Protein AF-A0A0W0Z328-F1 (afdb_monomer_lite)

pLDDT: mean 77.13, std 19.38, range [34.69, 97.06]

Organism: Legionella spiritensis (NCBI:txid452)

Structure (mmCIF, N/CA/C/O backbone):
data_AF-A0A0W0Z328-F1
#
_entry.id   AF-A0A0W0Z328-F1
#
loop_
_atom_site.group_PDB
_atom_site.id
_atom_site.type_symbol
_atom_site.label_atom_id
_atom_site.label_alt_id
_atom_site.label_comp_id
_atom_site.label_asym_id
_atom_site.label_entity_id
_atom_site.label_seq_id
_atom_site.pdbx_PDB_ins_code
_atom_site.Cartn_x
_atom_site.Cartn_y
_atom_site.Cartn_z
_atom_site.occupancy
_atom_site.B_iso_or_equiv
_atom_site.auth_seq_id
_atom_site.auth_comp_id
_atom_site.auth_asym_id
_atom_site.auth_atom_id
_atom_site.pdbx_PDB_model_num
ATOM 1 N N . MET A 1 1 ? -66.343 21.088 -25.809 1.00 41.94 1 MET A N 1
ATOM 2 C CA . MET A 1 1 ? -65.109 21.712 -25.278 1.00 41.94 1 MET A CA 1
ATOM 3 C C . MET A 1 1 ? -64.290 20.613 -24.612 1.00 41.94 1 MET A C 1
ATOM 5 O O . MET A 1 1 ? -64.618 20.218 -23.502 1.00 41.94 1 MET A O 1
ATOM 9 N N . ASN A 1 2 ? -63.302 20.055 -25.318 1.00 38.47 2 ASN A N 1
ATOM 10 C CA . ASN A 1 2 ? -62.495 18.932 -24.829 1.00 38.47 2 ASN A CA 1
ATOM 11 C C . ASN A 1 2 ? -61.308 19.462 -24.018 1.00 38.47 2 ASN A C 1
ATOM 13 O O . ASN A 1 2 ? -60.483 20.199 -24.552 1.00 38.47 2 ASN A O 1
ATOM 17 N N . LYS A 1 3 ? -61.217 19.086 -22.739 1.00 43.75 3 LYS A N 1
ATOM 18 C CA . LYS A 1 3 ? -60.015 19.295 -21.926 1.00 43.75 3 LYS A CA 1
ATOM 19 C C . LYS A 1 3 ? -59.123 18.066 -22.081 1.00 43.75 3 LYS A C 1
ATOM 21 O O . LYS A 1 3 ? -59.490 16.981 -21.647 1.00 43.75 3 LYS A O 1
ATOM 26 N N . VAL A 1 4 ? -57.979 18.243 -22.735 1.00 47.06 4 VAL A N 1
ATOM 27 C CA . VAL A 1 4 ? -56.925 17.227 -22.830 1.00 47.06 4 VAL A CA 1
ATOM 28 C C . VAL A 1 4 ? -56.129 17.269 -21.528 1.00 47.06 4 VAL A C 1
ATOM 30 O O . VAL A 1 4 ? -55.547 18.296 -21.188 1.00 47.06 4 VAL A O 1
ATOM 33 N N . LEU A 1 5 ? -56.152 16.168 -20.777 1.00 44.44 5 LEU A N 1
ATOM 34 C CA . LEU A 1 5 ? -55.383 15.995 -19.549 1.00 44.44 5 LEU A CA 1
ATOM 35 C C . LEU A 1 5 ? -53.991 15.472 -19.932 1.00 44.44 5 LEU A C 1
ATOM 37 O O . LEU A 1 5 ? -53.851 14.325 -20.351 1.00 44.44 5 LEU A O 1
ATOM 41 N N . ILE A 1 6 ? -52.970 16.322 -19.838 1.00 50.81 6 ILE A N 1
ATOM 42 C CA . ILE A 1 6 ? -51.576 15.924 -20.055 1.00 50.81 6 ILE A CA 1
ATOM 43 C C . ILE A 1 6 ? -51.051 15.366 -18.731 1.00 50.81 6 ILE A C 1
ATOM 45 O O . ILE A 1 6 ? -50.850 16.110 -17.773 1.00 50.81 6 ILE A O 1
ATOM 49 N N . VAL A 1 7 ? -50.850 14.051 -18.672 1.00 54.25 7 VAL A N 1
ATOM 50 C CA . VAL A 1 7 ? -50.164 13.386 -17.560 1.00 54.25 7 VAL A CA 1
ATOM 51 C C . VAL A 1 7 ? -48.666 13.436 -17.857 1.00 54.25 7 VAL A C 1
ATOM 53 O O . VAL A 1 7 ? -48.182 12.723 -18.732 1.00 54.25 7 VAL A O 1
ATOM 56 N N . LEU A 1 8 ? -47.935 14.312 -17.164 1.00 50.28 8 LEU A N 1
ATOM 57 C CA . LEU A 1 8 ? -46.472 14.302 -17.177 1.00 50.28 8 LEU A CA 1
ATOM 58 C C . LEU A 1 8 ? -45.972 13.079 -16.388 1.00 50.28 8 LEU A C 1
ATOM 60 O O . LEU A 1 8 ? -46.342 12.938 -15.220 1.00 50.28 8 LEU A O 1
ATOM 64 N N . PRO A 1 9 ? -45.127 12.207 -16.965 1.00 49.53 9 PRO A N 1
ATOM 65 C CA . PRO A 1 9 ? -44.492 11.152 -16.194 1.00 49.53 9 PRO A CA 1
ATOM 66 C C . PRO A 1 9 ? -43.472 11.784 -15.240 1.00 49.53 9 PRO A C 1
ATOM 68 O O . PRO A 1 9 ? -42.531 12.451 -15.674 1.00 49.53 9 PRO A O 1
ATOM 71 N N . LEU A 1 10 ? -43.664 11.578 -13.932 1.00 48.81 10 LEU A N 1
ATOM 72 C CA . LEU A 1 10 ? -42.624 11.831 -12.940 1.00 48.81 10 LEU A CA 1
ATOM 73 C C . LEU A 1 10 ? -41.403 10.988 -13.318 1.00 48.81 10 LEU A C 1
ATOM 75 O O . LEU A 1 10 ? -41.441 9.759 -13.256 1.00 48.81 10 LEU A O 1
ATOM 79 N N . LEU A 1 11 ? -40.320 11.661 -13.702 1.00 51.16 11 LEU A N 1
ATOM 80 C CA . LEU A 1 11 ? -38.993 11.068 -13.741 1.00 51.16 11 LEU A CA 1
ATOM 81 C C . LEU A 1 11 ? -38.653 10.649 -12.310 1.00 51.16 11 LEU A C 1
ATOM 83 O O . LEU A 1 11 ? -38.302 11.476 -11.470 1.00 51.16 11 LEU A O 1
ATOM 87 N N . VAL A 1 12 ? -38.813 9.359 -12.024 1.00 52.81 12 VAL A N 1
ATOM 88 C CA . VAL A 1 12 ? -38.251 8.739 -10.831 1.00 52.81 12 VAL A CA 1
ATOM 89 C C . VAL A 1 12 ? -36.742 8.840 -11.000 1.00 52.81 12 VAL A C 1
ATOM 91 O O . VAL A 1 12 ? -36.145 8.092 -11.773 1.00 52.81 12 VAL A O 1
ATOM 94 N N . SER A 1 13 ? -36.136 9.819 -10.328 1.00 51.66 13 SER A N 1
ATOM 95 C CA . SER A 1 13 ? -34.693 9.866 -10.143 1.00 51.66 13 SER A CA 1
ATOM 96 C C . SER A 1 13 ? -34.284 8.548 -9.509 1.00 51.66 13 SER A C 1
ATOM 98 O O . SER A 1 13 ? -34.562 8.289 -8.339 1.00 51.66 13 SER A O 1
ATOM 100 N N . ILE A 1 14 ? -33.662 7.692 -10.313 1.00 52.97 14 ILE A N 1
ATOM 101 C CA . ILE A 1 14 ? -32.963 6.516 -9.830 1.00 52.97 14 ILE A CA 1
ATOM 102 C C . ILE A 1 14 ? -31.806 7.091 -9.023 1.00 52.97 14 ILE A C 1
ATOM 104 O O . ILE A 1 14 ? -30.833 7.596 -9.585 1.00 52.97 14 ILE A O 1
ATOM 108 N N . SER A 1 15 ? -31.953 7.123 -7.702 1.00 44.69 15 SER A N 1
ATOM 109 C CA . SER A 1 15 ? -30.834 7.356 -6.806 1.00 44.69 15 SER A CA 1
ATOM 110 C C . SER A 1 15 ? -29.762 6.359 -7.219 1.00 44.69 15 SER A C 1
ATOM 112 O O . SER A 1 15 ? -29.982 5.151 -7.114 1.00 44.69 15 SER A O 1
ATOM 114 N N . ASN A 1 16 ? -28.640 6.849 -7.753 1.00 36.50 16 ASN A N 1
ATOM 115 C CA . ASN A 1 16 ? -27.449 6.030 -7.901 1.00 36.50 16 ASN A CA 1
ATOM 116 C C . ASN A 1 16 ? -27.257 5.329 -6.557 1.00 36.50 16 ASN A C 1
ATOM 118 O O . ASN A 1 16 ? -27.120 5.998 -5.530 1.00 36.50 16 ASN A O 1
ATOM 122 N N . LEU A 1 17 ? -27.313 3.996 -6.558 1.00 36.12 17 LEU A N 1
ATOM 123 C CA . LEU A 1 17 ? -26.786 3.212 -5.458 1.00 36.12 17 LEU A CA 1
ATOM 124 C C . LEU A 1 17 ? -25.299 3.552 -5.389 1.00 36.12 17 LEU A C 1
ATOM 126 O O . LEU A 1 17 ? -24.468 2.929 -6.045 1.00 36.12 17 LEU A O 1
ATOM 130 N N . SER A 1 18 ? -24.963 4.576 -4.613 1.00 34.69 18 SER A N 1
ATOM 131 C CA . SER A 1 18 ? -23.644 4.692 -4.027 1.00 34.69 18 SER A CA 1
ATOM 132 C C . SER A 1 18 ? -23.496 3.449 -3.167 1.00 34.69 18 SER A C 1
ATOM 134 O O . SER A 1 18 ? -24.074 3.362 -2.085 1.00 34.69 18 SER A O 1
ATOM 136 N N . TYR A 1 19 ? -22.814 2.443 -3.710 1.00 36.97 19 TYR A N 1
ATOM 137 C CA . TYR A 1 19 ? -22.384 1.274 -2.966 1.00 36.97 19 TYR A CA 1
ATOM 138 C C . TYR A 1 19 ? -21.709 1.785 -1.690 1.00 36.97 19 TYR A C 1
ATOM 140 O O . TYR A 1 19 ? -20.727 2.526 -1.752 1.00 36.97 19 TYR A O 1
ATOM 148 N N . SER A 1 20 ? -22.337 1.499 -0.552 1.00 36.81 20 SER A N 1
ATOM 149 C CA . SER A 1 20 ? -21.965 2.042 0.749 1.00 36.81 20 SER A CA 1
ATOM 150 C C . SER A 1 20 ? -20.520 1.659 1.065 1.00 36.81 20 SER A C 1
ATOM 152 O O . SER A 1 20 ? -20.220 0.492 1.293 1.00 36.81 20 SER A O 1
ATOM 154 N N . ASN A 1 21 ? -19.624 2.647 1.067 1.00 45.84 21 ASN A N 1
ATOM 155 C CA . ASN A 1 21 ? -18.202 2.533 1.423 1.00 45.84 21 ASN A CA 1
ATOM 156 C C . ASN A 1 21 ? -17.968 2.371 2.939 1.00 45.84 21 ASN A C 1
ATOM 158 O O . ASN A 1 21 ? -16.875 2.637 3.420 1.00 45.84 21 ASN A O 1
ATOM 162 N N . THR A 1 22 ? -18.981 1.979 3.707 1.00 40.53 22 THR A N 1
ATOM 163 C CA . THR A 1 22 ? -19.020 2.144 5.168 1.00 40.53 22 THR A CA 1
ATOM 164 C C . THR A 1 22 ? -18.362 1.008 5.958 1.00 40.53 22 THR A C 1
ATOM 166 O O . THR A 1 22 ? -18.846 0.686 7.034 1.00 40.53 22 THR A O 1
ATOM 169 N N . ASP A 1 23 ? -17.308 0.369 5.437 1.00 55.59 23 ASP A N 1
ATOM 170 C CA . ASP A 1 23 ? -16.427 -0.490 6.256 1.00 55.59 23 ASP A CA 1
ATOM 171 C C . ASP A 1 23 ? -15.117 -0.864 5.528 1.00 55.59 23 ASP A C 1
ATOM 173 O O . ASP A 1 23 ? -14.636 -2.005 5.563 1.00 55.59 23 ASP A O 1
ATOM 177 N N . ASN A 1 24 ? -14.504 0.092 4.822 1.00 67.44 24 ASN A N 1
ATOM 178 C CA . ASN A 1 24 ? -13.293 -0.193 4.040 1.00 67.44 24 ASN A CA 1
ATOM 179 C C . ASN A 1 24 ? -12.142 -0.670 4.938 1.00 67.44 24 ASN A C 1
ATOM 181 O O . ASN A 1 24 ? -11.409 -1.588 4.570 1.00 67.44 24 ASN A O 1
ATOM 185 N N . CYS A 1 25 ? -12.042 -0.131 6.155 1.00 82.62 25 CYS A N 1
ATOM 186 C CA . C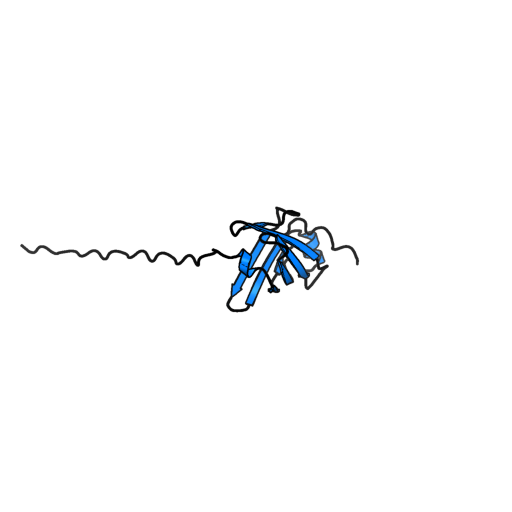YS A 1 25 ? -11.019 -0.517 7.126 1.00 82.62 25 CYS A CA 1
ATOM 187 C C . CYS A 1 25 ? -11.170 -1.962 7.629 1.00 82.62 25 CYS A C 1
ATOM 189 O O . CYS A 1 25 ? -10.179 -2.610 7.972 1.00 82.62 25 CYS A O 1
ATOM 191 N N . GLN A 1 26 ? -12.395 -2.493 7.703 1.00 85.25 26 GLN A N 1
ATOM 192 C CA . GLN A 1 26 ? -12.621 -3.862 8.178 1.00 85.25 26 GLN A CA 1
ATOM 193 C C . GLN A 1 26 ? -12.128 -4.912 7.189 1.00 85.25 26 GLN A C 1
ATOM 195 O O . GLN A 1 26 ? -11.644 -5.963 7.606 1.00 85.25 26 GLN A O 1
ATOM 200 N N . ARG A 1 27 ? -12.187 -4.595 5.894 1.00 86.88 27 ARG A N 1
ATOM 201 C CA . ARG A 1 27 ? -11.837 -5.503 4.797 1.00 86.88 27 ARG A CA 1
ATOM 202 C C . ARG A 1 27 ? -10.360 -5.480 4.413 1.00 86.88 27 ARG A C 1
ATOM 204 O O . ARG A 1 27 ? -9.960 -6.267 3.563 1.00 86.88 27 ARG A O 1
ATOM 211 N N . LEU A 1 28 ? -9.559 -4.595 5.010 1.00 91.56 28 LEU A N 1
ATOM 212 C CA . LEU A 1 28 ? -8.131 -4.486 4.706 1.00 91.56 28 LEU A CA 1
ATOM 213 C C . LEU A 1 28 ? -7.325 -5.759 4.997 1.00 91.56 28 LEU A C 1
ATOM 215 O O . LEU A 1 28 ? -6.483 -6.093 4.166 1.00 91.56 28 LEU A O 1
ATOM 219 N N . PRO A 1 29 ? -7.511 -6.476 6.123 1.00 94.81 29 PRO A N 1
ATOM 220 C CA . PRO A 1 29 ? -6.665 -7.622 6.430 1.00 94.81 29 PRO A CA 1
ATOM 221 C C . PRO A 1 29 ? -6.771 -8.736 5.383 1.00 94.81 29 PRO A C 1
ATOM 223 O O . PRO A 1 29 ? -7.868 -9.095 4.962 1.00 94.81 29 PRO A O 1
ATOM 226 N N . GLY A 1 30 ? -5.633 -9.316 4.999 1.00 95.00 30 GLY A N 1
ATOM 227 C CA . GLY A 1 30 ? -5.581 -10.426 4.047 1.00 95.00 30 GLY A CA 1
ATOM 228 C C . GLY A 1 30 ? -4.556 -10.252 2.932 1.00 95.00 30 GLY A C 1
ATOM 229 O O . GLY A 1 30 ? -3.623 -9.456 3.030 1.00 95.00 30 GLY A O 1
ATOM 230 N N . ASN A 1 31 ? -4.716 -11.053 1.876 1.00 95.44 31 ASN A N 1
ATOM 231 C CA . ASN A 1 31 ? -3.816 -11.073 0.726 1.00 95.44 31 ASN A CA 1
ATOM 232 C C . ASN A 1 31 ? -4.341 -10.181 -0.398 1.00 95.44 31 ASN A C 1
ATOM 234 O O . ASN A 1 31 ? -5.502 -10.271 -0.791 1.00 95.44 31 ASN A O 1
ATOM 238 N N . TRP A 1 32 ? -3.442 -9.382 -0.955 1.00 95.25 32 TRP A N 1
ATOM 239 C CA . TRP A 1 32 ? -3.711 -8.424 -2.012 1.00 95.25 32 TRP A CA 1
ATOM 240 C C . TRP A 1 32 ? -2.716 -8.618 -3.147 1.00 95.25 32 TRP A C 1
ATOM 242 O O . TRP A 1 32 ? -1.544 -8.927 -2.928 1.00 95.25 32 TRP A O 1
ATOM 252 N N . ASN A 1 33 ? -3.173 -8.394 -4.372 1.00 94.25 33 ASN A N 1
ATOM 253 C CA . ASN A 1 33 ? -2.311 -8.317 -5.547 1.00 94.25 33 ASN A CA 1
ATOM 254 C C . ASN A 1 33 ? -2.520 -6.973 -6.228 1.00 94.25 33 ASN A C 1
ATOM 256 O O . ASN A 1 33 ? -3.547 -6.342 -6.053 1.00 94.25 33 ASN A O 1
ATOM 260 N N . GLY A 1 34 ? -1.585 -6.504 -7.033 1.00 91.31 34 GLY A N 1
ATOM 261 C CA . GLY A 1 34 ? -1.851 -5.306 -7.817 1.00 91.31 34 GLY A CA 1
ATOM 262 C C . GLY A 1 34 ? -0.583 -4.631 -8.241 1.00 91.31 34 GLY A C 1
ATOM 263 O O . GLY A 1 34 ? 0.313 -5.303 -8.753 1.00 91.31 34 GLY A O 1
ATOM 264 N N . PHE A 1 35 ? -0.519 -3.313 -8.072 1.00 89.75 35 PHE A N 1
ATOM 265 C CA . PHE A 1 35 ? 0.554 -2.527 -8.653 1.00 89.75 35 PHE A CA 1
ATOM 266 C C . PHE A 1 35 ? 1.124 -1.463 -7.720 1.00 89.75 35 PHE A C 1
ATOM 268 O O . PHE A 1 35 ? 0.391 -0.767 -7.025 1.00 89.75 35 PHE A O 1
ATOM 275 N N . ALA A 1 36 ? 2.443 -1.302 -7.772 1.00 87.56 36 ALA A N 1
ATOM 276 C CA . ALA A 1 36 ? 3.131 -0.120 -7.279 1.00 87.56 36 ALA A CA 1
ATOM 277 C C . ALA A 1 36 ? 3.459 0.807 -8.453 1.00 87.56 36 ALA A C 1
ATOM 279 O O . ALA A 1 36 ? 3.861 0.336 -9.525 1.00 87.56 36 ALA A O 1
ATOM 280 N N . LEU A 1 37 ? 3.289 2.109 -8.236 1.00 87.31 37 LEU A N 1
ATOM 281 C CA . LEU A 1 37 ? 3.597 3.165 -9.191 1.00 87.31 37 LEU A CA 1
ATOM 282 C C . LEU A 1 37 ? 4.815 3.960 -8.712 1.00 87.31 37 LEU A C 1
ATOM 284 O O . LEU A 1 37 ? 4.765 4.612 -7.668 1.00 87.31 37 LEU A O 1
ATOM 288 N N . LEU A 1 38 ? 5.890 3.920 -9.500 1.00 83.12 38 LEU A N 1
ATOM 289 C CA . LEU A 1 38 ? 7.000 4.859 -9.386 1.00 83.12 38 LEU A CA 1
ATOM 290 C C . LEU A 1 38 ? 6.623 6.154 -10.096 1.00 83.12 38 LEU A C 1
ATOM 292 O O . LEU A 1 38 ? 6.177 6.137 -11.242 1.00 83.12 38 LEU A O 1
ATOM 296 N N . THR A 1 39 ? 6.836 7.278 -9.424 1.00 82.50 39 THR A N 1
ATOM 297 C CA . THR A 1 39 ? 6.634 8.608 -10.014 1.00 82.50 39 THR A CA 1
ATOM 298 C C . THR A 1 39 ? 7.946 9.269 -10.438 1.00 82.50 39 THR A C 1
ATOM 300 O O . THR A 1 39 ? 7.917 10.302 -11.099 1.00 82.50 39 THR A O 1
ATOM 303 N N . ASP A 1 40 ? 9.089 8.696 -10.056 1.00 82.19 40 ASP A N 1
ATOM 304 C CA . ASP A 1 40 ? 10.424 9.182 -10.411 1.00 82.19 40 ASP A CA 1
ATOM 305 C C . ASP A 1 40 ? 10.857 8.611 -11.774 1.00 82.19 40 ASP A C 1
ATOM 307 O O . ASP A 1 40 ? 11.033 7.401 -11.932 1.00 82.19 40 ASP A O 1
ATOM 311 N N . GLU A 1 41 ? 10.998 9.480 -12.779 1.00 85.00 41 GLU A N 1
ATOM 312 C CA . GLU A 1 41 ? 11.313 9.090 -14.160 1.00 85.00 41 GLU A CA 1
ATOM 313 C C . GLU A 1 41 ? 12.698 8.411 -14.304 1.00 85.00 41 GLU A C 1
ATOM 315 O O . GLU A 1 41 ? 12.777 7.375 -14.978 1.00 85.00 41 GLU A O 1
ATOM 320 N N . PRO A 1 42 ? 13.790 8.904 -13.677 1.00 84.81 42 PRO A N 1
ATOM 321 C CA . PRO A 1 42 ? 15.050 8.162 -13.600 1.00 84.81 42 PRO A CA 1
ATOM 322 C C . PRO A 1 42 ? 14.902 6.726 -13.074 1.00 84.81 42 PRO A C 1
ATOM 324 O O . PRO A 1 42 ? 15.406 5.795 -13.710 1.00 84.81 42 PRO A O 1
ATOM 327 N N . LEU A 1 43 ? 14.178 6.515 -11.971 1.00 79.06 43 LEU A N 1
ATOM 328 C CA . LEU A 1 43 ? 13.940 5.176 -11.425 1.00 79.06 43 LEU A CA 1
ATOM 329 C C . LEU A 1 43 ? 13.056 4.331 -12.347 1.00 79.06 43 LEU A C 1
ATOM 331 O O . LEU A 1 43 ? 13.329 3.143 -12.532 1.00 79.06 43 LEU A O 1
ATOM 335 N N . CYS A 1 44 ? 12.049 4.925 -12.992 1.00 84.06 44 CYS A N 1
ATOM 336 C CA . CYS A 1 44 ? 11.255 4.213 -13.987 1.00 84.06 44 CYS A CA 1
ATOM 337 C C . CYS A 1 44 ? 12.122 3.669 -15.130 1.00 84.06 44 CYS A C 1
ATOM 339 O O . CYS A 1 44 ? 11.944 2.527 -15.558 1.00 84.06 44 CYS A O 1
ATOM 341 N N . ARG A 1 45 ? 13.080 4.467 -15.625 1.00 86.06 45 ARG A N 1
ATOM 342 C CA . ARG A 1 45 ? 14.023 4.025 -16.664 1.00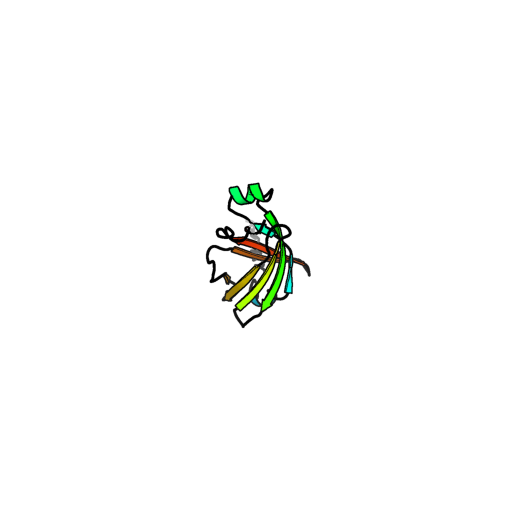 86.06 45 ARG A CA 1
ATOM 343 C C . ARG A 1 45 ? 14.910 2.885 -16.171 1.00 86.06 45 ARG A C 1
ATOM 345 O O . ARG A 1 45 ? 15.040 1.891 -16.881 1.00 86.06 45 ARG A O 1
ATOM 352 N N . LEU A 1 46 ? 15.448 2.990 -14.953 1.00 82.44 46 LEU A N 1
ATOM 353 C CA . LEU A 1 46 ? 16.292 1.954 -14.347 1.00 82.44 46 LEU A CA 1
ATOM 354 C C . LEU A 1 46 ? 15.573 0.598 -14.250 1.00 82.44 46 LEU A C 1
ATOM 356 O O . LEU A 1 46 ? 16.166 -0.444 -14.516 1.00 82.44 46 LEU A O 1
ATOM 360 N N . TYR A 1 47 ? 14.282 0.605 -13.915 1.00 77.19 47 TYR A N 1
ATOM 361 C CA . TYR A 1 47 ? 13.490 -0.612 -13.724 1.00 77.19 47 TYR A CA 1
ATOM 362 C C . TYR A 1 47 ? 12.665 -1.044 -14.953 1.00 77.19 47 TYR A C 1
ATOM 364 O O . TYR A 1 47 ? 11.957 -2.062 -14.904 1.00 77.19 47 TYR A O 1
ATOM 372 N N . GLY A 1 48 ? 12.776 -0.325 -16.075 1.00 83.81 48 GLY A N 1
ATOM 373 C CA . GLY A 1 48 ? 12.104 -0.642 -17.339 1.00 83.81 48 GLY A CA 1
ATOM 374 C C . GLY A 1 48 ? 10.588 -0.407 -17.329 1.00 83.81 48 GLY A C 1
ATOM 375 O O . GLY A 1 48 ? 9.851 -1.171 -17.949 1.00 83.81 48 GLY A O 1
ATOM 376 N N . GLY A 1 49 ? 10.115 0.599 -16.591 1.00 87.81 49 GLY A N 1
ATOM 377 C CA . GLY A 1 49 ? 8.709 1.006 -16.503 1.00 87.81 49 GLY A CA 1
ATOM 378 C C . GLY A 1 49 ? 8.401 1.746 -15.200 1.00 87.81 49 GLY A C 1
ATOM 379 O O . GLY A 1 49 ? 9.215 1.755 -14.293 1.00 87.81 49 GLY A O 1
ATOM 380 N N . CYS A 1 50 ? 7.220 2.355 -15.083 1.00 86.19 50 CYS A N 1
ATOM 381 C CA . CYS A 1 50 ? 6.782 3.012 -13.838 1.00 86.19 50 CYS A CA 1
ATOM 382 C C . CYS A 1 50 ? 5.780 2.182 -13.024 1.00 86.19 50 CYS A C 1
ATOM 384 O O . CYS A 1 50 ? 5.382 2.591 -11.942 1.00 86.19 50 CYS A O 1
ATOM 386 N N . LYS A 1 51 ? 5.329 1.037 -13.544 1.00 88.56 51 LYS A N 1
ATOM 387 C CA . LYS A 1 51 ? 4.264 0.227 -12.945 1.00 88.56 51 LYS A CA 1
ATOM 388 C C . LYS A 1 51 ? 4.748 -1.201 -12.744 1.00 88.56 51 LYS A C 1
ATOM 390 O O . LYS A 1 51 ? 5.100 -1.874 -13.712 1.00 88.56 51 LYS A O 1
ATOM 395 N N . PHE A 1 52 ? 4.725 -1.677 -11.504 1.00 85.94 52 PHE A N 1
ATOM 396 C CA . PHE A 1 52 ? 5.245 -2.996 -11.133 1.00 85.94 52 PHE A CA 1
ATOM 397 C C . PHE A 1 52 ? 4.182 -3.808 -10.439 1.00 85.94 52 PHE A C 1
ATOM 399 O O . PHE A 1 52 ? 3.477 -3.285 -9.585 1.00 85.94 52 PHE A O 1
ATOM 406 N N . LYS A 1 53 ? 4.096 -5.096 -10.774 1.00 90.00 53 LYS A N 1
ATOM 407 C CA . LYS A 1 53 ? 3.239 -6.015 -10.029 1.00 90.00 53 LYS A CA 1
ATOM 408 C C . LYS A 1 53 ? 3.735 -6.117 -8.590 1.00 90.00 53 LYS A C 1
ATOM 410 O O . LYS A 1 53 ? 4.939 -6.253 -8.377 1.00 90.00 53 LYS A O 1
ATOM 415 N N . ILE A 1 54 ? 2.814 -6.093 -7.639 1.00 90.06 54 ILE A N 1
ATOM 416 C CA . ILE A 1 54 ? 3.088 -6.340 -6.226 1.00 90.06 54 ILE A CA 1
ATOM 417 C C . ILE A 1 54 ? 2.131 -7.400 -5.693 1.00 90.06 54 ILE A C 1
ATOM 419 O O . ILE A 1 54 ? 0.981 -7.484 -6.129 1.00 90.06 54 ILE A O 1
ATOM 423 N N . SER A 1 55 ? 2.608 -8.179 -4.732 1.00 93.06 55 SER A N 1
ATOM 424 C CA . SER A 1 55 ? 1.754 -8.856 -3.762 1.00 93.06 55 SER A CA 1
ATOM 425 C C . SER A 1 55 ? 1.903 -8.156 -2.418 1.00 93.06 55 SER A C 1
ATOM 427 O O . SER A 1 55 ? 2.970 -7.634 -2.096 1.00 93.06 55 SER A O 1
ATOM 429 N N . ALA A 1 56 ? 0.833 -8.099 -1.640 1.00 94.31 56 ALA A N 1
ATOM 430 C CA . ALA A 1 56 ? 0.858 -7.526 -0.307 1.00 94.31 56 ALA A CA 1
ATOM 431 C C . ALA A 1 56 ? 0.054 -8.392 0.657 1.00 94.31 56 ALA A C 1
ATOM 433 O O . ALA A 1 56 ? -0.973 -8.961 0.292 1.00 94.31 56 ALA A O 1
ATOM 434 N N . HIS A 1 57 ? 0.528 -8.482 1.892 1.00 96.25 57 HIS A N 1
ATOM 435 C CA . HIS A 1 57 ? -0.238 -9.033 2.997 1.00 96.25 57 HIS A CA 1
ATOM 436 C C . HIS A 1 57 ? -0.484 -7.926 4.013 1.00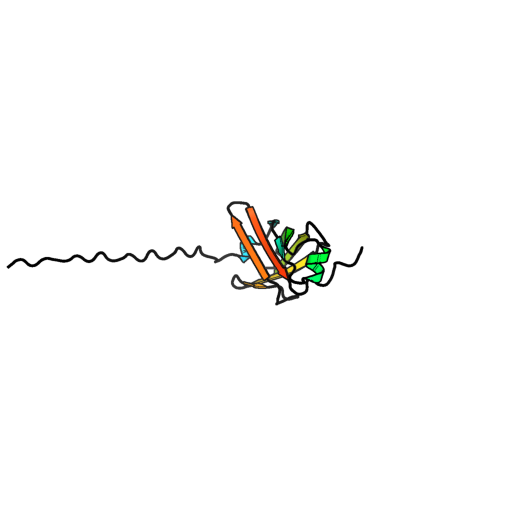 96.25 57 HIS A C 1
ATOM 438 O O . HIS A 1 57 ? 0.460 -7.229 4.394 1.00 96.25 57 HIS A O 1
ATOM 444 N N . ILE A 1 58 ? -1.739 -7.749 4.414 1.00 96.19 58 ILE A N 1
ATOM 445 C CA . ILE A 1 58 ? -2.134 -6.718 5.370 1.00 96.19 58 ILE A CA 1
ATOM 446 C C . ILE A 1 58 ? -2.554 -7.378 6.672 1.00 96.19 58 ILE A C 1
ATOM 448 O O . ILE A 1 58 ? -3.469 -8.204 6.694 1.00 96.19 58 ILE A O 1
ATOM 452 N N . THR A 1 59 ? -1.915 -6.960 7.756 1.00 97.06 59 THR A N 1
ATOM 453 C CA . THR A 1 59 ? -2.187 -7.424 9.114 1.00 97.06 59 THR A CA 1
ATOM 454 C C . THR A 1 59 ? -2.767 -6.275 9.924 1.00 97.06 59 THR A C 1
ATOM 456 O O . THR A 1 59 ? -2.249 -5.161 9.901 1.00 97.06 59 THR A O 1
ATOM 459 N N . ARG A 1 60 ? -3.846 -6.527 10.666 1.00 96.31 60 ARG A N 1
ATOM 460 C CA . ARG A 1 60 ? -4.377 -5.553 11.625 1.00 96.31 60 ARG A CA 1
ATOM 461 C C . ARG A 1 60 ? -3.486 -5.526 12.869 1.00 96.31 60 ARG A C 1
ATOM 463 O O . ARG A 1 60 ? -3.266 -6.573 13.469 1.00 96.31 60 ARG A O 1
ATOM 470 N N . ILE A 1 61 ? -3.017 -4.343 13.260 1.00 96.56 61 ILE A N 1
ATOM 471 C CA . ILE A 1 61 ? -2.206 -4.127 14.470 1.00 96.56 61 ILE A CA 1
ATOM 472 C C . ILE A 1 61 ? -3.072 -3.581 15.609 1.00 96.56 61 ILE A C 1
ATOM 474 O O . ILE A 1 61 ? -2.941 -4.005 16.754 1.00 96.56 61 ILE A O 1
ATOM 478 N N . SER A 1 62 ? -3.991 -2.668 15.295 1.00 94.56 62 SER A N 1
ATOM 479 C CA . SER A 1 62 ? -4.972 -2.127 16.238 1.00 94.56 62 SER A CA 1
ATOM 480 C C . SER A 1 62 ? -6.308 -1.858 15.538 1.00 94.56 62 SER A C 1
ATOM 482 O O . SER A 1 62 ? -6.516 -2.251 14.389 1.00 94.56 62 SER A O 1
ATOM 484 N N . GLU A 1 63 ? -7.245 -1.200 16.220 1.00 91.31 63 GLU A N 1
ATOM 485 C CA . GLU A 1 63 ? -8.531 -0.814 15.630 1.00 91.31 63 GLU A CA 1
ATOM 486 C C . GLU A 1 63 ? -8.351 0.029 14.358 1.00 91.31 63 GLU A C 1
ATOM 488 O O . GLU A 1 63 ? -8.991 -0.243 13.341 1.00 91.31 63 GLU A O 1
ATOM 493 N N . THR A 1 64 ? -7.417 0.984 14.390 1.00 93.25 64 THR A N 1
ATOM 494 C CA . THR A 1 64 ? -7.179 1.919 13.284 1.00 93.25 64 THR A CA 1
ATOM 495 C C . THR A 1 64 ? -5.850 1.706 12.573 1.00 93.25 64 THR A C 1
ATOM 497 O O . THR A 1 64 ? -5.620 2.370 11.573 1.00 93.25 64 THR A O 1
ATOM 500 N N . GLN A 1 65 ? -4.954 0.853 13.075 1.00 95.38 65 GLN A N 1
ATOM 501 C CA . GLN A 1 65 ? -3.610 0.686 12.514 1.00 95.38 65 GLN A CA 1
ATOM 502 C C . GLN A 1 65 ? -3.422 -0.687 11.877 1.00 95.38 65 GLN A C 1
ATOM 504 O O . GLN A 1 65 ? -3.801 -1.719 12.440 1.00 95.38 65 GLN A O 1
ATOM 509 N N . PHE A 1 66 ? -2.774 -0.691 10.717 1.00 96.06 66 PHE A N 1
ATOM 510 C CA . PHE A 1 66 ? -2.493 -1.879 9.928 1.00 96.06 66 PHE A CA 1
ATOM 511 C C . PHE A 1 66 ? -1.044 -1.866 9.460 1.00 96.06 66 PHE A C 1
ATOM 513 O O . PHE A 1 66 ? -0.455 -0.816 9.216 1.00 96.06 66 PHE A O 1
ATOM 520 N N . GLU A 1 67 ? -0.492 -3.054 9.292 1.00 95.88 67 GLU A N 1
ATOM 521 C CA . GLU A 1 67 ? 0.808 -3.282 8.692 1.00 95.88 67 GLU A CA 1
ATOM 522 C C . GLU A 1 67 ? 0.611 -3.861 7.291 1.00 95.88 67 GLU A C 1
ATOM 524 O O . GLU A 1 67 ? -0.082 -4.861 7.122 1.00 95.88 67 GLU A O 1
ATOM 5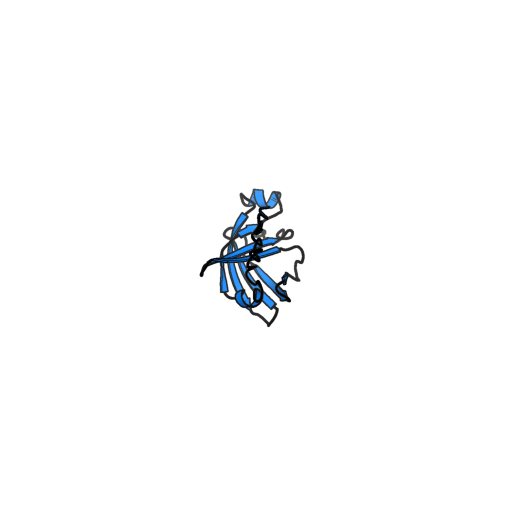29 N N . VAL A 1 68 ? 1.226 -3.243 6.287 1.00 94.19 68 VAL A N 1
ATOM 530 C CA . VAL A 1 68 ? 1.247 -3.713 4.901 1.00 94.19 68 VAL A CA 1
ATOM 531 C C . VAL A 1 68 ? 2.648 -4.222 4.596 1.00 94.19 68 VAL A C 1
ATOM 533 O O . VAL A 1 68 ? 3.597 -3.446 4.481 1.00 94.19 68 VAL A O 1
ATOM 536 N N . ASN A 1 69 ? 2.777 -5.532 4.430 1.00 94.00 69 ASN A N 1
ATOM 537 C CA . ASN A 1 69 ? 3.991 -6.169 3.942 1.00 94.00 69 ASN A CA 1
ATOM 538 C C . ASN A 1 69 ? 3.868 -6.359 2.429 1.00 94.00 69 ASN A C 1
ATOM 540 O O . ASN A 1 69 ? 3.181 -7.279 1.983 1.00 94.00 69 ASN A O 1
ATOM 544 N N . TYR A 1 70 ? 4.494 -5.483 1.639 1.00 88.19 70 TYR A N 1
ATOM 545 C CA . TYR A 1 70 ? 4.439 -5.560 0.180 1.00 88.19 70 TYR A CA 1
ATOM 546 C C . TYR A 1 70 ? 5.729 -6.129 -0.417 1.00 88.19 70 TYR A C 1
ATOM 548 O O . TYR A 1 70 ? 6.842 -5.869 0.045 1.00 88.19 70 TYR A O 1
ATOM 556 N N . ARG A 1 71 ? 5.570 -6.892 -1.499 1.00 89.00 71 ARG A N 1
ATOM 557 C CA . ARG A 1 71 ? 6.631 -7.564 -2.248 1.00 89.00 71 ARG A CA 1
ATOM 558 C C . ARG A 1 71 ? 6.464 -7.263 -3.735 1.00 89.00 71 ARG A C 1
ATOM 560 O O . ARG A 1 71 ? 5.545 -7.794 -4.365 1.00 89.00 71 ARG A O 1
ATOM 567 N N . PRO A 1 72 ? 7.305 -6.397 -4.313 1.00 85.06 72 PRO A N 1
ATOM 568 C CA . PRO A 1 72 ? 7.227 -6.102 -5.728 1.00 85.06 72 PRO A CA 1
ATOM 569 C C . PRO A 1 72 ? 7.902 -7.196 -6.558 1.00 85.06 72 PRO A C 1
ATOM 571 O O . PRO A 1 72 ? 8.835 -7.856 -6.112 1.00 85.06 72 PRO A O 1
ATOM 574 N N . GLY A 1 73 ? 7.454 -7.368 -7.802 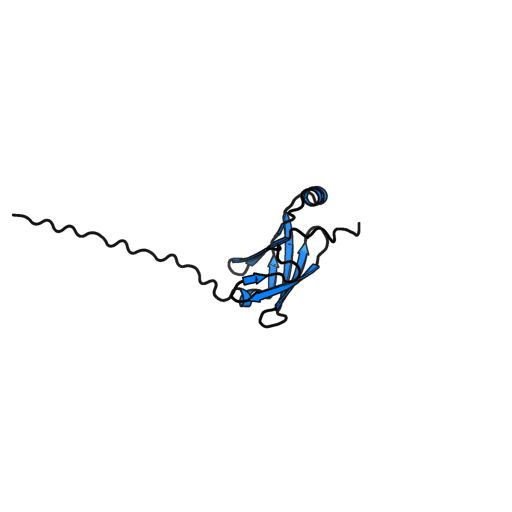1.00 79.38 73 GLY A N 1
ATOM 575 C CA . GLY A 1 73 ? 8.112 -8.254 -8.766 1.00 79.38 73 GLY A CA 1
ATOM 576 C C . GLY A 1 73 ? 9.489 -7.748 -9.220 1.00 79.38 73 GLY A C 1
ATOM 577 O O . GLY A 1 73 ? 10.248 -8.508 -9.813 1.00 79.38 73 GLY A O 1
ATOM 578 N N . LYS A 1 74 ? 9.808 -6.472 -8.960 1.00 75.44 74 LYS A N 1
ATOM 579 C CA . LYS A 1 74 ? 11.127 -5.854 -9.153 1.00 75.44 74 LYS A CA 1
ATOM 580 C C . LYS A 1 74 ? 11.438 -4.928 -7.974 1.00 75.44 74 LYS A C 1
ATOM 582 O O . LYS A 1 74 ? 10.555 -4.192 -7.546 1.00 75.44 74 LYS A O 1
ATOM 587 N N . GLY A 1 75 ? 12.686 -4.916 -7.508 1.00 72.81 75 GLY A N 1
ATOM 588 C CA . GLY A 1 75 ? 13.119 -4.100 -6.368 1.00 72.81 75 GLY A CA 1
ATOM 589 C C . GLY A 1 75 ? 12.917 -4.790 -5.015 1.00 72.81 75 GLY A C 1
ATOM 590 O O . GLY A 1 75 ? 12.639 -5.987 -4.948 1.00 72.81 75 GLY A O 1
ATOM 591 N N . GLN A 1 76 ? 13.087 -4.034 -3.930 1.00 76.19 76 GLN A N 1
ATOM 592 C CA . GLN A 1 76 ? 13.006 -4.551 -2.564 1.00 76.19 76 GLN A CA 1
ATOM 593 C C . GLN A 1 76 ? 11.580 -4.431 -2.005 1.00 76.19 76 GLN A C 1
ATOM 595 O O . GLN A 1 76 ? 10.915 -3.411 -2.177 1.00 76.19 76 GLN A O 1
ATOM 600 N N . GLY A 1 77 ? 11.111 -5.476 -1.319 1.00 81.56 77 GLY A N 1
ATOM 601 C CA . GLY A 1 77 ? 9.882 -5.412 -0.525 1.00 81.56 77 GLY A CA 1
ATOM 602 C C . GLY A 1 77 ? 10.050 -4.562 0.733 1.00 81.56 77 GLY A C 1
ATOM 603 O O . GLY A 1 77 ? 11.168 -4.306 1.181 1.00 81.56 77 GLY A O 1
ATOM 604 N N . LYS A 1 78 ? 8.939 -4.133 1.329 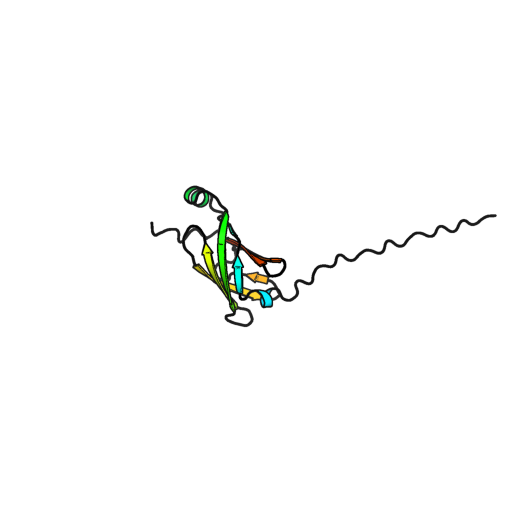1.00 84.12 78 LYS A N 1
ATOM 605 C CA . LYS A 1 78 ? 8.964 -3.332 2.556 1.00 84.12 78 LYS A CA 1
ATOM 606 C C . LYS A 1 78 ? 7.702 -3.557 3.378 1.00 84.12 78 LYS A C 1
ATOM 608 O O . LYS A 1 78 ? 6.643 -3.914 2.865 1.00 84.12 78 LYS A O 1
ATOM 613 N N . ILE A 1 79 ? 7.857 -3.320 4.671 1.00 90.38 79 ILE A N 1
ATOM 614 C CA . ILE A 1 79 ? 6.779 -3.272 5.646 1.00 90.38 79 ILE A CA 1
ATOM 615 C C . ILE A 1 79 ? 6.477 -1.799 5.934 1.00 90.38 79 ILE A C 1
ATOM 617 O O . ILE A 1 79 ? 7.391 -1.023 6.223 1.00 90.38 79 ILE A O 1
ATOM 621 N N . ILE A 1 80 ? 5.215 -1.399 5.807 1.00 90.88 80 ILE A N 1
ATOM 622 C CA . ILE A 1 80 ? 4.754 -0.039 6.108 1.00 90.88 80 ILE A CA 1
ATOM 623 C C . ILE A 1 80 ? 3.541 -0.081 7.029 1.00 90.88 80 ILE A C 1
ATOM 625 O O . ILE A 1 80 ? 2.700 -0.967 6.909 1.00 90.88 80 ILE A O 1
ATOM 629 N N . ALA A 1 81 ? 3.436 0.900 7.920 1.00 93.31 81 ALA A N 1
ATOM 630 C CA . ALA A 1 81 ? 2.233 1.116 8.708 1.00 93.31 81 ALA A CA 1
ATOM 631 C C . ALA A 1 81 ? 1.273 2.044 7.953 1.00 93.31 81 ALA A C 1
ATOM 633 O O . ALA A 1 81 ? 1.699 3.055 7.387 1.00 93.31 81 ALA A O 1
ATOM 634 N N . ILE A 1 82 ? -0.013 1.710 7.969 1.00 94.31 82 ILE A N 1
ATOM 635 C CA . ILE A 1 82 ? -1.093 2.581 7.504 1.00 94.31 82 ILE A CA 1
ATOM 636 C C . ILE A 1 82 ? -2.123 2.759 8.616 1.00 94.31 82 ILE A C 1
ATOM 638 O O . ILE A 1 82 ? -2.387 1.836 9.391 1.00 94.31 82 ILE A O 1
ATOM 642 N N . ASP A 1 83 ? -2.721 3.941 8.659 1.00 94.31 83 ASP A N 1
ATOM 643 C CA . ASP A 1 83 ? -3.861 4.243 9.511 1.00 94.31 83 ASP A CA 1
ATOM 644 C C . ASP A 1 83 ? -5.133 4.235 8.661 1.00 94.31 83 ASP A C 1
ATOM 646 O O . ASP A 1 83 ? -5.145 4.747 7.544 1.00 94.31 83 ASP A O 1
ATOM 650 N N . CYS A 1 84 ? -6.213 3.676 9.199 1.00 92.12 84 CYS A N 1
ATOM 651 C CA . CYS A 1 84 ? -7.548 3.732 8.624 1.00 92.12 84 CYS A CA 1
ATOM 652 C C . CYS A 1 84 ? -8.508 4.318 9.661 1.00 92.12 84 CYS A C 1
ATOM 654 O O . CYS A 1 84 ? -8.789 3.692 10.684 1.00 92.12 84 CYS A O 1
ATOM 656 N N . ARG A 1 85 ? -8.965 5.549 9.423 1.00 89.75 85 ARG A N 1
ATOM 657 C CA . ARG A 1 85 ? -9.901 6.277 10.293 1.00 89.75 85 ARG A CA 1
ATOM 658 C C . ARG A 1 85 ? -10.972 6.910 9.426 1.00 89.75 85 ARG A C 1
ATOM 660 O O . ARG A 1 85 ? -10.628 7.519 8.420 1.00 89.75 85 ARG A O 1
ATOM 667 N N . GLU A 1 86 ? -12.240 6.775 9.811 1.00 86.00 86 GLU A N 1
ATOM 668 C CA . GLU A 1 86 ? -13.367 7.360 9.061 1.00 86.00 86 GLU A CA 1
ATOM 669 C C . GLU A 1 86 ? -13.331 6.983 7.562 1.00 86.00 86 GLU A C 1
ATOM 671 O O . GLU A 1 86 ? -13.481 7.835 6.687 1.00 86.00 86 GLU A O 1
ATOM 676 N N . ASP A 1 87 ? -13.024 5.711 7.267 1.00 77.81 87 ASP A N 1
ATOM 677 C CA . ASP A 1 87 ? -12.836 5.163 5.911 1.00 77.81 87 ASP A CA 1
ATOM 678 C C . ASP A 1 87 ? -11.731 5.831 5.069 1.00 77.81 87 ASP A C 1
ATOM 680 O O . ASP A 1 87 ? -11.647 5.640 3.853 1.00 77.81 87 ASP A O 1
ATOM 684 N N . ARG A 1 88 ? -10.835 6.589 5.707 1.00 85.75 88 ARG A N 1
ATOM 685 C CA . ARG A 1 88 ? -9.666 7.198 5.070 1.00 85.75 88 ARG A CA 1
ATOM 686 C C . ARG A 1 88 ? -8.410 6.449 5.449 1.00 85.75 88 ARG A C 1
ATOM 688 O O . ARG A 1 88 ? -8.084 6.327 6.628 1.00 85.75 88 ARG A O 1
ATOM 695 N N . ILE A 1 89 ? -7.686 6.015 4.424 1.00 90.56 89 ILE A N 1
ATOM 696 C CA . ILE A 1 89 ? -6.392 5.362 4.576 1.00 90.56 89 ILE A CA 1
ATOM 697 C C . ILE A 1 89 ? -5.292 6.398 4.405 1.00 90.56 89 ILE A C 1
ATOM 699 O O . ILE A 1 89 ? -5.271 7.141 3.423 1.00 90.56 89 ILE A O 1
ATOM 703 N N . SER A 1 90 ? -4.369 6.431 5.353 1.00 91.19 90 SER A N 1
ATOM 704 C CA . SER A 1 90 ? -3.195 7.290 5.318 1.00 91.19 90 SER A CA 1
ATOM 705 C C . SER A 1 90 ? -1.950 6.510 5.718 1.00 91.19 90 SER A C 1
ATOM 707 O O . SER A 1 90 ? -2.011 5.483 6.389 1.00 91.19 90 SER A O 1
ATOM 709 N N . ASN A 1 91 ? -0.793 7.001 5.294 1.00 90.81 91 ASN A N 1
ATOM 710 C CA . ASN A 1 91 ? 0.498 6.506 5.746 1.00 90.81 91 ASN A CA 1
ATOM 711 C C . ASN A 1 91 ? 1.155 7.621 6.565 1.00 90.81 91 ASN A C 1
ATOM 713 O O . ASN A 1 91 ? 1.629 8.597 5.979 1.00 90.81 91 ASN A O 1
ATOM 717 N N . PRO A 1 92 ? 1.184 7.517 7.902 1.00 87.19 92 PRO A N 1
ATOM 718 C CA . PRO A 1 92 ? 1.699 8.588 8.751 1.00 87.19 92 PRO A CA 1
ATOM 719 C C . PRO A 1 92 ? 3.192 8.854 8.521 1.00 87.19 92 PRO A C 1
ATOM 721 O O . PRO A 1 92 ? 3.643 9.989 8.658 1.00 87.19 92 PRO A O 1
ATOM 724 N N . SER A 1 93 ? 3.963 7.838 8.118 1.00 86.69 93 SER A N 1
ATOM 725 C CA . SER A 1 93 ? 5.378 8.000 7.769 1.00 86.69 93 SER A CA 1
ATOM 726 C C . SER A 1 93 ? 5.581 8.652 6.402 1.00 86.69 93 SER A C 1
ATOM 728 O O . SER A 1 93 ? 6.664 9.168 6.127 1.00 86.69 93 SER A O 1
ATOM 730 N N . ASN A 1 94 ? 4.566 8.627 5.533 1.00 85.81 94 ASN A N 1
ATOM 731 C CA . ASN A 1 94 ? 4.614 9.294 4.242 1.00 85.81 94 ASN A CA 1
ATOM 732 C C . ASN A 1 94 ? 3.232 9.784 3.770 1.00 85.81 94 ASN A C 1
ATOM 734 O O . ASN A 1 94 ? 2.553 9.086 3.005 1.00 85.81 94 ASN A O 1
ATOM 738 N N . PRO A 1 95 ? 2.835 11.001 4.182 1.00 86.81 95 PRO A N 1
ATOM 739 C CA . PRO A 1 95 ? 1.503 11.548 3.916 1.00 86.81 95 PRO A CA 1
ATOM 740 C C . PRO A 1 95 ? 1.172 11.734 2.432 1.00 86.81 95 PRO A C 1
ATOM 742 O O . PRO A 1 95 ? 0.002 11.754 2.065 1.00 86.81 95 PRO A O 1
ATOM 745 N N . ASP A 1 96 ? 2.193 11.853 1.580 1.00 86.25 96 ASP A N 1
ATOM 746 C CA . ASP A 1 96 ? 2.021 12.053 0.137 1.00 86.25 96 ASP A CA 1
ATOM 747 C C . ASP A 1 96 ? 1.759 10.738 -0.614 1.00 86.25 96 ASP A C 1
ATOM 749 O O . ASP A 1 96 ? 1.451 10.744 -1.810 1.00 86.25 96 ASP A O 1
ATOM 753 N N . SER A 1 97 ? 1.910 9.599 0.068 1.00 87.06 97 SER A N 1
ATOM 754 C CA . SER A 1 97 ? 1.625 8.300 -0.525 1.00 87.06 97 SER A CA 1
ATOM 755 C C . SER A 1 97 ? 0.122 8.043 -0.626 1.00 87.06 97 SER A C 1
ATOM 757 O O . SER A 1 97 ? -0.673 8.478 0.206 1.00 87.06 97 SER A O 1
ATOM 759 N N . LYS A 1 98 ? -0.273 7.338 -1.684 1.00 88.75 98 LYS A N 1
ATOM 760 C CA . LYS A 1 98 ? -1.668 7.058 -2.019 1.00 88.75 98 LYS A CA 1
ATOM 761 C C . LYS A 1 98 ? -1.893 5.562 -2.082 1.00 88.75 98 LYS A C 1
ATOM 763 O O . LYS A 1 98 ? -1.089 4.837 -2.669 1.00 88.75 98 LYS A O 1
ATOM 768 N N . PHE A 1 99 ? -3.022 5.143 -1.531 1.00 88.94 99 PHE A N 1
ATOM 769 C CA . PHE A 1 99 ? -3.503 3.776 -1.608 1.00 88.94 99 PHE A CA 1
ATOM 770 C C . PHE A 1 99 ? -4.885 3.756 -2.231 1.00 88.94 99 PHE A C 1
ATOM 772 O O . PHE A 1 99 ? -5.745 4.562 -1.878 1.00 88.94 99 PHE A O 1
ATOM 779 N N . ASN A 1 100 ? -5.096 2.804 -3.125 1.00 89.69 100 ASN A N 1
ATOM 780 C CA . ASN A 1 100 ? -6.407 2.467 -3.633 1.00 89.69 100 ASN A CA 1
ATOM 781 C C . ASN A 1 100 ? -6.622 0.967 -3.449 1.00 89.69 100 ASN A C 1
ATOM 783 O O . ASN A 1 100 ? -5.806 0.166 -3.904 1.00 89.69 100 ASN A O 1
ATOM 787 N N . PHE A 1 101 ? -7.708 0.605 -2.777 1.00 89.88 101 PHE A N 1
ATOM 788 C CA . PHE A 1 101 ? -8.065 -0.774 -2.472 1.00 89.88 101 PHE A CA 1
ATOM 789 C C . PHE A 1 101 ? -9.428 -1.072 -3.068 1.00 89.88 101 PHE A C 1
ATOM 791 O O . PHE A 1 101 ? -10.380 -0.321 -2.865 1.00 89.88 101 PHE A O 1
ATOM 798 N N . TRP A 1 102 ? -9.536 -2.183 -3.782 1.00 88.75 102 TRP A N 1
ATOM 799 C CA . TRP A 1 102 ? -10.814 -2.652 -4.294 1.00 88.75 102 TRP A CA 1
ATOM 800 C C . TRP A 1 102 ? -10.829 -4.172 -4.363 1.00 88.75 102 TRP A C 1
ATOM 802 O O . TRP A 1 102 ? -9.803 -4.797 -4.610 1.00 88.75 102 TRP A O 1
ATOM 812 N N . CYS A 1 103 ? -11.997 -4.779 -4.177 1.00 85.31 103 CYS A N 1
ATOM 813 C CA . CYS A 1 103 ? -12.176 -6.215 -4.360 1.00 85.31 103 CYS A CA 1
ATOM 814 C C . CYS A 1 103 ? -13.312 -6.466 -5.348 1.00 85.31 103 CYS A C 1
ATOM 816 O O . CYS A 1 103 ? -14.367 -5.838 -5.255 1.00 85.31 103 CYS A O 1
ATOM 818 N N . ILE A 1 104 ? -13.100 -7.395 -6.277 1.00 85.00 104 ILE A N 1
ATOM 819 C CA . ILE A 1 104 ? -14.131 -7.901 -7.186 1.00 85.00 104 ILE A CA 1
ATOM 820 C C . ILE A 1 104 ? -14.292 -9.389 -6.879 1.00 85.00 104 ILE A C 1
ATOM 822 O O . ILE A 1 104 ? -13.373 -10.173 -7.128 1.00 85.00 104 ILE A O 1
ATOM 826 N N . ALA A 1 105 ? -15.445 -9.764 -6.315 1.00 85.56 105 ALA A N 1
ATOM 827 C CA . ALA A 1 105 ? -15.642 -11.066 -5.672 1.00 85.56 105 ALA A CA 1
ATOM 828 C C . ALA A 1 105 ? -14.525 -11.334 -4.636 1.00 85.56 105 ALA A C 1
ATOM 830 O O . ALA A 1 105 ? -14.242 -10.459 -3.816 1.00 85.56 105 ALA A O 1
ATOM 831 N N . ASP A 1 106 ? -13.863 -12.488 -4.713 1.00 84.12 106 ASP A N 1
ATOM 832 C CA . ASP A 1 106 ? -12.782 -12.887 -3.799 1.00 84.12 106 ASP A CA 1
ATOM 833 C C . ASP A 1 106 ? -11.394 -12.367 -4.219 1.00 84.12 106 ASP A C 1
ATOM 835 O O . ASP A 1 106 ? -10.385 -12.672 -3.586 1.00 84.12 106 ASP A O 1
ATOM 839 N N . ASN A 1 107 ? -11.316 -11.570 -5.291 1.00 85.12 107 ASN A N 1
ATOM 840 C CA . ASN A 1 107 ? -10.058 -11.016 -5.782 1.00 85.12 107 ASN A CA 1
ATOM 841 C C . ASN A 1 107 ? -9.876 -9.578 -5.296 1.00 85.12 107 ASN A C 1
ATOM 843 O O . ASN A 1 107 ? -10.488 -8.648 -5.828 1.00 85.12 107 ASN A O 1
ATOM 847 N N . CYS A 1 108 ? -8.998 -9.397 -4.312 1.00 89.88 108 CYS A N 1
ATOM 848 C CA . CYS A 1 108 ? -8.654 -8.094 -3.754 1.00 89.88 108 CYS A CA 1
ATOM 849 C C . CYS A 1 108 ? -7.389 -7.515 -4.393 1.00 89.88 108 CYS A C 1
ATOM 851 O O . CYS A 1 108 ? -6.368 -8.193 -4.554 1.00 89.88 108 CYS A O 1
ATOM 853 N N . SER A 1 109 ? -7.486 -6.247 -4.789 1.00 91.62 109 SER A N 1
ATOM 854 C CA . SER A 1 109 ? -6.469 -5.516 -5.527 1.00 91.62 109 SER A CA 1
ATOM 855 C C . SER A 1 109 ? -6.044 -4.214 -4.856 1.00 91.62 109 SER A C 1
ATOM 857 O O . SER A 1 109 ? -6.875 -3.481 -4.322 1.00 91.62 109 SER A O 1
ATOM 859 N N . ILE A 1 110 ? -4.739 -3.944 -4.885 1.00 91.19 110 ILE A N 1
ATOM 860 C CA . ILE A 1 110 ? -4.114 -2.743 -4.324 1.00 91.19 110 ILE A CA 1
ATOM 861 C C . ILE A 1 110 ? -3.376 -1.971 -5.421 1.00 91.19 110 ILE A C 1
ATOM 863 O O . ILE A 1 110 ? -2.606 -2.538 -6.199 1.00 91.19 110 ILE A O 1
ATOM 867 N N . GLU A 1 111 ? -3.564 -0.659 -5.458 1.00 90.31 111 GLU A N 1
ATOM 868 C CA . GLU A 1 111 ? -2.654 0.257 -6.138 1.00 90.31 111 GLU A CA 1
ATOM 869 C C . GLU A 1 111 ? -2.004 1.171 -5.104 1.00 90.31 111 GLU A C 1
ATOM 871 O O . GLU A 1 111 ? -2.686 1.802 -4.297 1.00 90.31 111 GLU A O 1
ATOM 876 N N . TYR A 1 112 ? -0.676 1.212 -5.115 1.00 88.31 112 TYR A N 1
ATOM 877 C CA . TYR A 1 112 ? 0.125 2.008 -4.195 1.00 88.31 112 TYR A CA 1
ATOM 878 C C . TYR A 1 112 ? 1.032 2.946 -4.988 1.00 88.31 112 TYR A C 1
ATOM 880 O O . TYR A 1 112 ? 1.755 2.517 -5.885 1.00 88.31 112 TYR A O 1
ATOM 888 N N . SER A 1 113 ? 1.005 4.229 -4.651 1.00 86.81 113 SER A N 1
ATOM 889 C CA . SER A 1 113 ? 1.875 5.246 -5.238 1.00 86.81 113 SER A CA 1
ATOM 890 C C . SER A 1 113 ? 2.580 5.991 -4.123 1.00 86.81 113 SER A C 1
ATOM 892 O O . SER A 1 113 ? 1.939 6.440 -3.175 1.00 86.81 113 SER A O 1
ATOM 894 N N . ASP A 1 114 ? 3.885 6.181 -4.255 1.00 80.38 114 ASP A N 1
ATOM 895 C CA . ASP A 1 114 ? 4.671 6.907 -3.267 1.00 80.38 114 ASP A CA 1
ATOM 896 C C . ASP A 1 114 ? 5.745 7.757 -3.962 1.00 80.38 114 ASP A C 1
ATOM 898 O O . ASP A 1 114 ? 6.664 7.201 -4.566 1.00 80.38 114 ASP A O 1
ATOM 902 N N . PRO A 1 115 ? 5.666 9.097 -3.861 1.00 71.81 115 PRO A N 1
ATOM 903 C CA . PRO A 1 115 ? 6.632 9.984 -4.499 1.00 71.81 115 PRO A CA 1
ATOM 904 C C . PRO A 1 115 ? 8.032 9.942 -3.875 1.00 71.81 115 PRO A C 1
ATOM 906 O O . PRO A 1 115 ? 8.996 10.376 -4.498 1.00 71.81 115 PRO A O 1
ATOM 909 N N . LYS A 1 116 ? 8.166 9.408 -2.658 1.00 66.94 116 LYS A N 1
ATOM 910 C CA . LYS A 1 116 ? 9.424 9.262 -1.917 1.00 66.94 116 LYS A CA 1
ATOM 911 C C . LYS A 1 116 ? 9.918 7.815 -1.888 1.00 66.94 116 LYS A C 1
ATOM 913 O O . LYS A 1 116 ? 10.787 7.497 -1.079 1.00 66.94 116 LYS A O 1
ATOM 918 N N . GLN A 1 117 ? 9.470 6.949 -2.807 1.00 63.38 117 GLN A N 1
ATOM 919 C CA . GLN A 1 117 ? 10.042 5.602 -3.023 1.00 63.38 117 GLN A CA 1
ATOM 920 C C . GLN A 1 117 ? 11.541 5.594 -3.420 1.00 63.38 117 GLN A C 1
ATOM 922 O O . GLN A 1 117 ? 12.103 4.543 -3.717 1.00 63.38 117 GLN A O 1
ATOM 927 N N . ILE A 1 118 ? 12.194 6.761 -3.377 1.00 47.31 118 ILE A N 1
ATOM 928 C CA . ILE A 1 118 ? 13.583 7.070 -3.741 1.00 47.31 118 ILE A CA 1
ATOM 929 C C . ILE A 1 118 ? 14.627 6.268 -2.936 1.00 47.31 118 ILE A C 1
ATOM 931 O O . ILE A 1 118 ? 15.766 6.123 -3.365 1.00 47.31 118 ILE A O 1
ATOM 935 N N . VAL A 1 119 ? 14.262 5.663 -1.812 1.00 45.56 119 VAL A N 1
ATOM 936 C CA . VAL A 1 119 ? 15.132 4.769 -1.029 1.00 45.56 119 VAL A CA 1
ATOM 937 C C . VAL A 1 119 ? 14.378 3.442 -1.031 1.00 45.56 119 VAL A C 1
ATOM 939 O O . VAL A 1 119 ? 13.222 3.445 -0.638 1.00 45.56 119 VAL A O 1
ATOM 942 N N . TYR A 1 120 ? 14.793 2.363 -1.700 1.00 48.91 120 TYR A N 1
ATOM 943 C CA . TYR A 1 120 ? 15.733 1.339 -1.214 1.00 48.91 120 TYR A CA 1
ATOM 944 C C . TYR A 1 120 ? 16.245 0.471 -2.389 1.00 48.91 120 TYR A C 1
ATOM 946 O O . TYR A 1 120 ? 16.425 -0.735 -2.277 1.00 48.91 120 TYR A O 1
ATOM 954 N N . ALA A 1 121 ? 16.477 1.090 -3.550 1.00 41.62 121 ALA A N 1
ATOM 955 C CA . ALA A 1 121 ? 17.118 0.461 -4.714 1.00 41.62 121 ALA A CA 1
ATOM 956 C C . ALA A 1 121 ? 18.613 0.127 -4.504 1.00 41.62 121 ALA A C 1
ATOM 958 O O . ALA A 1 121 ? 19.281 -0.317 -5.433 1.00 41.62 121 ALA A O 1
ATOM 959 N N . GLN A 1 122 ? 19.165 0.385 -3.317 1.00 37.62 122 GLN A N 1
ATOM 960 C CA . GLN A 1 122 ? 20.578 0.173 -3.032 1.00 37.62 122 GLN A CA 1
ATOM 961 C C . GLN A 1 122 ? 20.759 -1.122 -2.254 1.00 37.62 122 GLN A C 1
ATOM 963 O O . GLN A 1 122 ? 20.699 -1.136 -1.030 1.00 37.62 122 GLN A O 1
ATOM 968 N N . ASN A 1 123 ? 20.909 -2.201 -3.016 1.00 37.94 123 ASN A N 1
ATOM 969 C CA . ASN A 1 123 ? 21.991 -3.175 -2.886 1.00 37.94 123 ASN A CA 1
ATOM 970 C C . ASN A 1 123 ? 21.977 -4.002 -4.181 1.00 37.94 123 ASN A C 1
ATOM 972 O O . ASN A 1 123 ? 21.448 -5.113 -4.217 1.00 37.94 123 ASN A O 1
ATOM 976 N N . PHE A 1 124 ? 22.467 -3.384 -5.259 1.00 41.28 124 PHE A N 1
ATOM 977 C CA . PHE A 1 124 ? 23.054 -4.120 -6.377 1.00 41.28 124 PHE A CA 1
ATOM 978 C C . PHE A 1 124 ? 24.526 -4.359 -6.055 1.00 41.28 124 PHE A C 1
ATOM 980 O O . PHE A 1 124 ? 25.153 -3.403 -5.539 1.00 41.28 124 PHE A O 1
#

Sequence (124 aa):
MNKVLIVLPLLVSISNLSYSNTDNCQRLPGNWNGFALLTDEPLCRLYGGCKFKISAHITRISETQFEVNYRPGKGQGKIIAIDCREDRISNPSNPDSKFNFWCIADNCSIEYSDPKQIVYAQNF

Secondary structure (DSSP, 8-state):
---------------------TTTTTT-SEEEEEEEE---HHHHHHHTSSEEEEEEEEEE-SSSEEEEEEEESSS--EEEEEEEETTEEE-TT-TT-EEEEEEETTEEEEEEE-TTTTS-----

Radius of gyration: 22.05 Å; chains: 1; bounding box: 88×35×42 Å

Foldseek 3Di:
DDDDDDDDDPPPPPPPPPPDLQPVVVPQAAKAKEWEAAPDPVVCVVFVHGIWIKIWGWADPDPFKIWIFIDTPDADTDIFIWGADPNDIAGPVARPKDWDWDDDVPHIYIYIYGHVPVPDNPDD